Protein AF-A0A9D4G2H7-F1 (afdb_monomer)

Nearest PDB structures (foldseek):
  1f7q-assembly1_C  TM=7.468E-01  e=4.910E-04  Feline immunodeficiency virus
  1dun-assembly1_A  TM=6.795E-01  e=2.334E-04  Equine infectious anemia virus
  2ol0-assembly1_C  TM=6.483E-01  e=5.758E-04  Orthopoxvirus vaccinia
  2okb-assembly1_A  TM=7.108E-01  e=3.896E-03  Orthopoxvirus vaccinia
  2we3-assembly1_A  TM=7.833E-01  e=1.253E-02  Human herpesvirus 4 strain B95-8

Foldseek 3Di:
DDPPPPPQPFFFKFFQAKDKAFAQDKDWTWIATDDDDPAQKFWWAFDVVLCVPFVKDWDTDIDGRPDIDTIIIGHNDPGMTIDHGGDGGTTTGHDDDDPDDPPPDDPPDDDDD

Structure (mmCIF, N/CA/C/O backbone):
data_AF-A0A9D4G2H7-F1
#
_entry.id   AF-A0A9D4G2H7-F1
#
loop_
_atom_site.group_PDB
_atom_site.id
_atom_site.type_symbol
_atom_site.label_atom_id
_atom_site.label_alt_id
_atom_site.label_comp_id
_atom_site.label_asym_id
_atom_site.label_entity_id
_atom_site.label_seq_id
_atom_site.pdbx_PDB_ins_code
_atom_site.Cartn_x
_atom_site.Cartn_y
_atom_site.Cartn_z
_atom_site.occupancy
_atom_site.B_iso_or_equiv
_atom_site.auth_seq_id
_atom_site.auth_comp_id
_atom_site.auth_asym_id
_atom_site.auth_atom_id
_atom_site.pdbx_PDB_model_num
ATOM 1 N N . MET A 1 1 ? 36.062 -8.279 -11.860 1.00 38.28 1 MET A N 1
ATOM 2 C CA . MET A 1 1 ? 34.639 -8.163 -12.241 1.00 38.28 1 MET A CA 1
ATOM 3 C C . MET A 1 1 ? 33.830 -7.940 -10.980 1.00 38.28 1 MET A C 1
ATOM 5 O O . MET A 1 1 ? 33.596 -8.877 -10.230 1.00 38.28 1 MET A O 1
ATOM 9 N N . THR A 1 2 ? 33.508 -6.686 -10.689 1.00 35.72 2 THR A N 1
ATOM 10 C CA . THR A 1 2 ? 32.755 -6.308 -9.492 1.00 35.72 2 THR A CA 1
ATOM 11 C C . THR A 1 2 ? 31.277 -6.492 -9.810 1.00 35.72 2 THR A C 1
ATOM 13 O O . THR A 1 2 ? 30.735 -5.747 -10.620 1.00 35.72 2 THR A O 1
ATOM 16 N N . LEU A 1 3 ? 30.637 -7.502 -9.216 1.00 37.09 3 LEU A N 1
ATOM 17 C CA . LEU A 1 3 ? 29.178 -7.593 -9.175 1.00 37.09 3 LEU A CA 1
ATOM 18 C C . LEU A 1 3 ? 28.680 -6.366 -8.406 1.00 37.09 3 LEU A C 1
ATOM 20 O O . LEU A 1 3 ? 28.659 -6.360 -7.173 1.00 37.09 3 LEU A O 1
ATOM 24 N N . LEU A 1 4 ? 28.337 -5.296 -9.127 1.00 39.38 4 LEU A N 1
ATOM 25 C CA . LEU A 1 4 ? 27.495 -4.244 -8.582 1.00 39.38 4 LEU A CA 1
ATOM 26 C C . LEU A 1 4 ? 26.203 -4.942 -8.165 1.00 39.38 4 LEU A C 1
ATOM 28 O O . LEU A 1 4 ? 25.400 -5.339 -9.002 1.00 39.38 4 LEU A O 1
ATOM 32 N N . LYS A 1 5 ? 26.032 -5.137 -6.853 1.00 39.66 5 LYS A N 1
ATOM 33 C CA . LYS A 1 5 ? 24.714 -5.325 -6.255 1.00 39.66 5 LYS A CA 1
ATOM 34 C C . LYS A 1 5 ? 23.915 -4.091 -6.649 1.00 39.66 5 LYS A C 1
ATOM 36 O O . LYS A 1 5 ? 23.994 -3.072 -5.962 1.00 39.66 5 LYS A O 1
ATOM 41 N N . THR A 1 6 ? 23.208 -4.158 -7.769 1.00 44.84 6 THR A N 1
ATOM 42 C CA . THR A 1 6 ? 22.193 -3.183 -8.134 1.00 44.84 6 THR A CA 1
ATOM 43 C C . THR A 1 6 ? 21.187 -3.235 -6.999 1.00 44.84 6 THR A C 1
ATOM 45 O O . THR A 1 6 ? 20.396 -4.169 -6.888 1.00 44.84 6 THR A O 1
ATOM 48 N N . ARG A 1 7 ? 21.305 -2.308 -6.045 1.00 47.62 7 ARG A N 1
ATOM 49 C CA . ARG A 1 7 ? 20.251 -2.096 -5.063 1.00 47.62 7 ARG A CA 1
ATOM 50 C C . ARG A 1 7 ? 19.052 -1.681 -5.897 1.00 47.62 7 ARG A C 1
ATOM 52 O O . ARG A 1 7 ? 19.061 -0.574 -6.424 1.00 47.62 7 ARG A O 1
ATOM 59 N N . LEU A 1 8 ? 18.080 -2.578 -6.046 1.00 54.94 8 LEU A N 1
ATOM 60 C CA . LEU A 1 8 ? 16.736 -2.212 -6.470 1.00 54.94 8 LEU A CA 1
ATOM 61 C C . LEU A 1 8 ? 16.304 -1.079 -5.539 1.00 54.94 8 LEU A C 1
ATOM 63 O O . LEU A 1 8 ? 16.104 -1.268 -4.336 1.00 54.94 8 LEU A O 1
ATOM 67 N N . LEU A 1 9 ? 16.329 0.137 -6.077 1.00 61.72 9 LEU A N 1
ATOM 68 C CA . LEU A 1 9 ? 15.853 1.327 -5.401 1.00 61.72 9 LEU A CA 1
ATOM 69 C C . LEU A 1 9 ? 14.338 1.209 -5.399 1.00 61.72 9 LEU A C 1
ATOM 71 O O . LEU A 1 9 ? 13.667 1.638 -6.329 1.00 61.72 9 LEU A O 1
ATOM 75 N N . HIS A 1 10 ? 13.814 0.571 -4.362 1.00 77.38 10 HIS A N 1
ATOM 76 C CA . HIS A 1 10 ? 12.387 0.545 -4.119 1.00 77.38 10 HIS A CA 1
ATOM 77 C C . HIS A 1 10 ? 11.891 1.980 -3.927 1.00 77.38 10 HIS A C 1
ATOM 79 O O . HIS A 1 10 ? 12.293 2.664 -2.979 1.00 77.38 10 HIS A O 1
ATOM 85 N N . LEU A 1 11 ? 11.032 2.441 -4.833 1.00 88.56 11 LEU A N 1
ATOM 86 C CA . LEU A 1 11 ? 10.403 3.752 -4.711 1.00 88.56 11 LEU A CA 1
ATOM 87 C C . LEU A 1 11 ? 9.253 3.667 -3.709 1.00 88.56 11 LEU A C 1
ATOM 89 O O . LEU A 1 11 ? 8.574 2.650 -3.605 1.00 88.56 11 LEU A O 1
ATOM 93 N N . GLN A 1 12 ? 9.028 4.727 -2.938 1.00 93.62 12 GLN A N 1
ATOM 94 C CA . GLN A 1 12 ? 7.982 4.716 -1.915 1.00 93.62 12 GLN A CA 1
ATOM 95 C C . GLN A 1 12 ? 6.611 4.940 -2.544 1.00 93.62 12 GLN A C 1
ATOM 97 O O . GLN A 1 12 ? 6.456 5.817 -3.390 1.00 93.62 12 GLN A O 1
ATOM 102 N N . VAL A 1 13 ? 5.603 4.214 -2.075 1.00 94.56 13 VAL A N 1
ATOM 103 C CA . VAL A 1 13 ? 4.201 4.424 -2.439 1.00 94.56 13 VAL A CA 1
ATOM 104 C C . VAL A 1 13 ? 3.483 5.069 -1.269 1.00 94.56 13 VAL A C 1
ATOM 106 O O . VAL A 1 13 ? 3.467 4.530 -0.160 1.00 94.56 13 VAL A O 1
ATOM 109 N N . CYS A 1 14 ? 2.896 6.236 -1.522 1.00 96.56 14 CYS A N 1
ATOM 110 C CA . 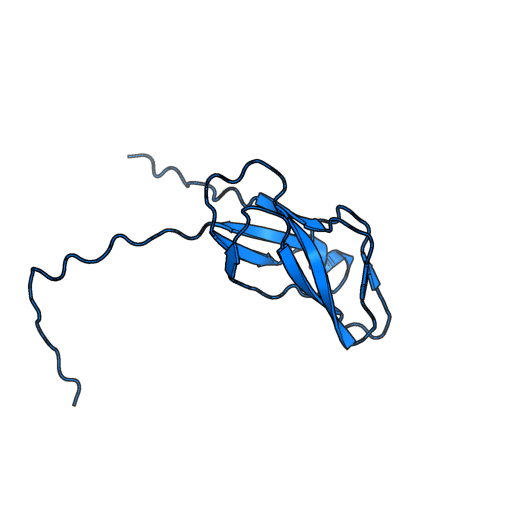CYS A 1 14 ? 2.266 7.063 -0.504 1.00 96.56 14 CYS A CA 1
ATOM 111 C C . CYS A 1 14 ? 0.781 7.268 -0.789 1.00 96.56 14 CYS A C 1
ATOM 113 O O . CYS A 1 14 ? 0.403 7.494 -1.941 1.00 96.56 14 CYS A O 1
ATOM 115 N N . THR A 1 15 ? -0.038 7.311 0.263 1.00 97.12 15 THR A N 1
ATOM 116 C CA . THR A 1 15 ? -1.435 7.757 0.157 1.00 97.12 15 THR A CA 1
ATOM 117 C C . THR A 1 15 ? -1.505 9.218 -0.296 1.00 97.12 15 THR A C 1
ATOM 119 O O . THR A 1 15 ? -0.711 10.067 0.125 1.00 97.12 15 THR A O 1
ATOM 122 N N . THR A 1 16 ? -2.468 9.559 -1.150 1.00 96.81 16 THR A N 1
ATOM 123 C CA . THR A 1 16 ? -2.685 10.944 -1.609 1.00 96.81 16 THR A CA 1
ATOM 124 C C . THR A 1 16 ? -3.725 11.691 -0.785 1.00 96.81 16 THR A C 1
ATOM 126 O O . THR A 1 16 ? -3.847 12.915 -0.899 1.00 96.81 16 THR A O 1
ATOM 129 N N . GLU A 1 17 ? -4.434 10.977 0.081 1.00 96.19 17 GLU A N 1
ATOM 130 C CA . GLU A 1 17 ? -5.496 11.485 0.936 1.00 96.19 17 GLU A CA 1
ATOM 131 C C . GLU A 1 17 ? -5.512 10.777 2.291 1.00 96.19 17 GLU A C 1
ATOM 133 O O . GLU A 1 17 ? -4.847 9.761 2.494 1.00 96.19 17 GLU A O 1
ATOM 138 N N . LYS A 1 18 ? -6.253 11.359 3.235 1.00 97.44 18 LYS A N 1
ATOM 139 C CA . LYS A 1 18 ? -6.534 10.725 4.520 1.00 97.44 18 LYS A CA 1
ATOM 140 C C . LYS A 1 18 ? -7.633 9.685 4.306 1.00 97.44 18 LYS A C 1
ATOM 142 O O . LYS A 1 18 ? -8.634 9.998 3.672 1.00 97.44 18 LYS A O 1
ATOM 147 N N . CYS A 1 19 ? -7.467 8.497 4.873 1.00 97.00 19 CYS A N 1
ATOM 148 C CA . CYS A 1 19 ? -8.407 7.391 4.719 1.00 97.00 19 CYS A CA 1
ATOM 149 C C . CYS A 1 19 ? -8.705 6.742 6.077 1.00 97.00 19 CYS A C 1
ATOM 151 O O . CYS A 1 19 ? -7.821 6.647 6.929 1.00 97.00 19 CYS A O 1
ATOM 153 N N . GLU A 1 20 ? -9.948 6.321 6.279 1.00 98.00 20 GLU A N 1
ATOM 154 C CA . GLU A 1 20 ? -10.338 5.417 7.360 1.00 98.00 20 GLU A CA 1
ATOM 155 C C . GLU A 1 20 ? -10.490 4.012 6.784 1.00 98.00 20 GLU A C 1
ATOM 157 O O . GLU A 1 20 ? -11.182 3.834 5.781 1.00 98.00 20 GLU A O 1
ATOM 162 N N . VAL A 1 21 ? -9.872 3.020 7.424 1.00 98.06 21 VAL A N 1
ATOM 163 C CA . VAL A 1 21 ? -10.071 1.609 7.085 1.00 98.06 21 VAL A CA 1
ATOM 164 C C . VAL A 1 21 ? -10.866 0.951 8.213 1.00 98.06 21 VAL A C 1
ATOM 166 O O . VAL A 1 21 ? -10.307 0.742 9.297 1.00 98.06 21 VAL A O 1
ATOM 169 N N . PRO A 1 22 ? -12.158 0.633 8.014 1.00 98.38 22 PRO A N 1
ATOM 170 C CA . PRO A 1 22 ? -12.969 -0.017 9.039 1.00 98.38 22 PRO A CA 1
ATOM 171 C C . PRO A 1 22 ? -12.400 -1.377 9.462 1.00 98.38 22 PRO A C 1
ATOM 173 O O . PRO A 1 22 ? -11.672 -2.021 8.707 1.00 98.38 22 PRO A O 1
ATOM 176 N N . ALA A 1 23 ? -12.737 -1.816 10.674 1.00 98.25 23 ALA A N 1
ATOM 177 C CA . ALA A 1 23 ? -12.317 -3.112 11.207 1.00 98.25 23 ALA A CA 1
ATOM 178 C C . ALA A 1 23 ? -12.785 -4.271 10.311 1.00 98.25 23 ALA A C 1
ATOM 180 O O . ALA A 1 23 ? -13.957 -4.334 9.943 1.00 98.25 23 ALA A O 1
ATOM 181 N N . GLY A 1 24 ? -11.880 -5.191 9.974 1.00 97.94 24 GLY A N 1
ATOM 182 C CA . GLY A 1 24 ? -12.171 -6.360 9.138 1.00 97.94 24 GLY A CA 1
ATOM 183 C C . GLY A 1 24 ? -12.474 -6.053 7.667 1.00 97.94 24 GLY A C 1
ATOM 184 O O . GLY A 1 24 ? -12.823 -6.969 6.922 1.00 97.94 24 GLY A O 1
ATOM 185 N N . CYS A 1 25 ? -12.359 -4.795 7.234 1.00 97.69 25 CYS A N 1
ATOM 186 C CA . CYS A 1 25 ? -12.668 -4.376 5.872 1.00 97.69 25 CYS A CA 1
ATOM 187 C C . CYS A 1 25 ? -11.411 -4.186 5.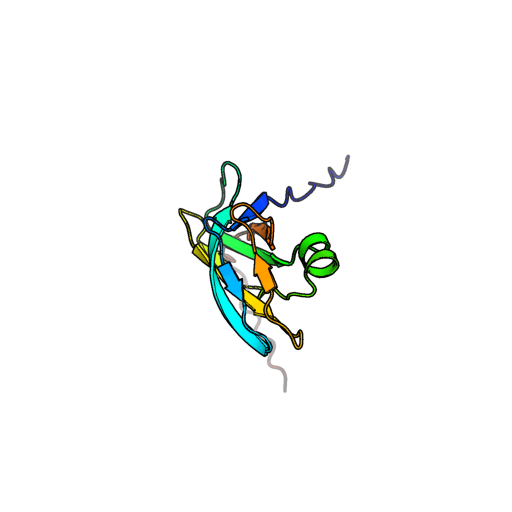022 1.00 97.69 25 CYS A C 1
ATOM 189 O O . CYS A 1 25 ? -10.326 -3.860 5.511 1.00 97.69 25 CYS A O 1
ATOM 191 N N . GLU A 1 26 ? -11.603 -4.331 3.713 1.00 97.88 26 GLU A N 1
ATOM 192 C CA . GLU A 1 26 ? -10.655 -3.900 2.694 1.00 97.88 26 GLU A CA 1
ATOM 193 C C . GLU A 1 26 ? -11.155 -2.608 2.042 1.00 97.88 26 GLU A C 1
ATOM 195 O O . GLU A 1 26 ? -12.352 -2.460 1.785 1.00 97.88 26 GLU A O 1
ATOM 200 N N . VAL A 1 27 ? -10.243 -1.680 1.759 1.00 98.00 27 VAL A N 1
ATOM 201 C CA . VAL A 1 27 ? -10.547 -0.440 1.039 1.00 98.00 27 VAL A CA 1
ATOM 202 C C . VAL A 1 27 ? -9.537 -0.174 -0.073 1.00 98.00 27 VAL A C 1
ATOM 204 O O . VAL A 1 27 ? -8.383 -0.607 -0.021 1.00 98.00 27 VAL A O 1
ATOM 207 N N . LEU A 1 28 ? -9.979 0.584 -1.074 1.00 97.25 28 LEU A N 1
ATOM 208 C CA . LEU A 1 28 ? -9.124 1.151 -2.110 1.00 97.25 28 LEU A CA 1
ATOM 209 C C . LEU A 1 28 ? -8.676 2.546 -1.681 1.00 97.25 28 LEU A C 1
ATOM 211 O O . LEU A 1 28 ? -9.508 3.413 -1.430 1.00 97.25 28 LEU A O 1
ATOM 215 N N . VAL A 1 29 ? -7.365 2.771 -1.630 1.00 96.38 29 VAL A N 1
ATOM 216 C CA . VAL A 1 29 ? -6.780 4.052 -1.223 1.00 96.38 29 VAL A CA 1
ATOM 217 C C . VAL A 1 29 ? -6.037 4.678 -2.388 1.00 96.38 29 VAL A C 1
ATOM 219 O O . VAL A 1 29 ? -5.119 4.069 -2.948 1.00 96.38 29 VAL A O 1
ATOM 222 N N . ASN A 1 30 ? -6.403 5.914 -2.734 1.00 95.88 30 ASN A N 1
ATOM 223 C CA . ASN A 1 30 ? -5.674 6.687 -3.731 1.00 95.88 30 ASN A CA 1
ATOM 224 C C . ASN A 1 30 ? -4.217 6.866 -3.302 1.00 95.88 30 ASN A C 1
ATOM 226 O O . ASN A 1 30 ? -3.915 7.325 -2.195 1.00 95.88 30 ASN A O 1
ATOM 230 N N . SER A 1 31 ? -3.315 6.466 -4.187 1.00 96.19 31 SER A N 1
ATOM 231 C CA . SER A 1 31 ? -1.894 6.326 -3.913 1.00 96.19 31 SER A CA 1
ATOM 232 C C . SER A 1 31 ? -1.070 6.779 -5.110 1.00 96.19 31 SER A C 1
ATOM 234 O O . SER A 1 31 ? -1.555 6.846 -6.239 1.00 96.19 31 SER A O 1
ATOM 236 N N . LYS A 1 32 ? 0.192 7.118 -4.862 1.00 94.81 32 LYS A N 1
ATOM 237 C CA . LYS A 1 32 ? 1.158 7.450 -5.911 1.00 94.81 32 LYS A CA 1
ATOM 238 C C . LYS A 1 32 ? 2.554 6.989 -5.534 1.00 94.81 32 LYS A C 1
ATOM 240 O O . LYS A 1 32 ? 2.882 6.927 -4.346 1.00 94.81 32 LYS A O 1
ATOM 245 N N . VAL A 1 33 ? 3.388 6.749 -6.540 1.00 93.06 33 VAL A N 1
ATOM 246 C CA . VAL A 1 33 ? 4.829 6.600 -6.328 1.00 93.06 33 VAL A CA 1
ATOM 247 C C . VAL A 1 33 ? 5.430 7.973 -6.011 1.00 93.06 33 VAL A C 1
ATOM 249 O O . VAL A 1 33 ? 5.031 9.002 -6.561 1.00 93.06 33 VAL A O 1
ATOM 252 N N . LYS A 1 34 ? 6.360 8.007 -5.062 1.00 90.06 34 LYS A N 1
ATOM 253 C CA . LYS A 1 34 ? 7.114 9.194 -4.675 1.00 90.06 34 LYS A CA 1
ATOM 254 C C . LYS A 1 34 ? 8.457 9.196 -5.402 1.00 90.06 34 LYS A C 1
ATOM 256 O O . LYS A 1 34 ? 9.319 8.376 -5.097 1.00 90.06 34 LYS A O 1
ATOM 261 N N . GLY A 1 35 ? 8.634 10.169 -6.289 1.00 83.94 35 GLY A N 1
ATOM 262 C CA . GLY A 1 35 ? 9.826 10.327 -7.123 1.00 83.94 35 GLY A CA 1
ATOM 263 C C . GLY A 1 35 ? 9.503 10.130 -8.601 1.00 83.94 35 GLY A C 1
ATOM 264 O O . GLY A 1 35 ? 8.361 9.831 -8.948 1.00 83.94 35 GLY A O 1
ATOM 265 N N . ASP A 1 36 ? 10.511 10.314 -9.445 1.00 79.00 36 ASP A N 1
ATOM 266 C CA . ASP A 1 36 ? 10.391 10.066 -10.878 1.00 79.00 36 ASP A CA 1
ATOM 267 C C . ASP A 1 36 ? 10.514 8.564 -11.136 1.00 79.00 36 ASP A C 1
ATOM 269 O O . ASP A 1 36 ? 11.492 7.933 -10.723 1.00 79.00 36 ASP A O 1
ATOM 273 N N . VAL A 1 37 ? 9.511 7.985 -11.797 1.00 74.50 37 VAL A N 1
ATOM 274 C CA . VAL A 1 37 ? 9.525 6.572 -12.179 1.00 74.50 37 VAL A CA 1
ATOM 275 C C . VAL A 1 37 ? 9.874 6.474 -13.657 1.00 74.50 37 VAL A C 1
ATOM 277 O O . VAL A 1 37 ? 9.159 7.008 -14.501 1.00 74.50 37 VAL A O 1
ATOM 280 N N . ALA A 1 38 ? 10.998 5.826 -13.963 1.00 74.94 38 ALA A N 1
ATOM 281 C CA . ALA A 1 38 ? 11.398 5.575 -15.346 1.00 74.94 38 ALA A CA 1
ATOM 282 C C . ALA A 1 38 ? 10.569 4.446 -15.977 1.00 74.94 38 ALA A C 1
ATOM 284 O O . ALA A 1 38 ? 10.259 4.491 -17.164 1.00 74.94 38 ALA A O 1
ATOM 285 N N . GLU A 1 39 ? 10.207 3.447 -15.170 1.00 76.81 39 GLU A N 1
ATOM 286 C CA . GLU A 1 39 ? 9.419 2.295 -15.594 1.00 76.81 39 GLU A CA 1
ATOM 287 C C . GLU A 1 39 ? 7.948 2.490 -15.267 1.00 76.81 39 GLU A C 1
ATOM 289 O O . GLU A 1 39 ? 7.584 2.974 -14.200 1.00 76.81 39 GLU A O 1
ATOM 294 N N . ARG A 1 40 ? 7.087 2.110 -16.204 1.00 82.19 40 ARG A N 1
ATOM 295 C CA . ARG A 1 40 ? 5.656 2.360 -16.082 1.00 82.19 40 ARG A CA 1
ATOM 296 C C . ARG A 1 40 ? 4.948 1.309 -15.234 1.00 82.19 40 ARG A C 1
ATOM 298 O O . ARG A 1 40 ? 3.973 1.637 -14.570 1.00 82.19 40 ARG A O 1
ATOM 305 N N . GLU A 1 41 ? 5.444 0.080 -15.207 1.00 88.88 41 GLU A N 1
ATOM 306 C CA . GLU A 1 41 ? 4.791 -1.038 -14.534 1.00 88.88 41 GLU A CA 1
ATOM 307 C C . GLU A 1 41 ? 5.666 -1.611 -13.420 1.00 88.88 41 GLU A C 1
ATOM 309 O O . GLU A 1 41 ? 6.894 -1.622 -13.498 1.00 88.88 41 GLU A O 1
ATOM 314 N N . GLY A 1 42 ? 5.031 -2.075 -12.350 1.00 89.88 42 GLY A N 1
ATOM 315 C CA . GLY A 1 42 ? 5.738 -2.653 -11.215 1.00 89.88 42 GLY A CA 1
ATOM 316 C C . GLY A 1 42 ? 4.804 -3.311 -10.216 1.00 89.88 42 GLY A C 1
ATOM 317 O O . GLY A 1 42 ? 3.590 -3.102 -10.228 1.00 89.88 42 GLY A O 1
ATOM 318 N N . PHE A 1 43 ? 5.370 -4.115 -9.326 1.00 91.94 43 PHE A N 1
ATOM 319 C CA . PHE A 1 43 ? 4.643 -4.683 -8.204 1.00 91.94 43 PHE A CA 1
ATOM 320 C C . PHE A 1 43 ? 4.614 -3.722 -7.020 1.00 91.94 43 PHE A C 1
ATOM 322 O O . PHE A 1 43 ? 5.619 -3.117 -6.647 1.00 91.94 43 PHE A O 1
ATOM 329 N N . LEU A 1 44 ? 3.459 -3.658 -6.362 1.00 93.81 44 LEU A N 1
ATOM 330 C CA . LEU A 1 44 ? 3.367 -3.130 -5.009 1.00 93.81 44 LEU A CA 1
ATOM 331 C C . LEU A 1 44 ? 3.851 -4.181 -4.017 1.00 93.81 44 LEU A C 1
ATOM 333 O O . LEU A 1 44 ? 3.257 -5.249 -3.884 1.00 93.81 44 LEU A O 1
ATOM 337 N N . VAL A 1 45 ? 4.912 -3.862 -3.292 1.00 92.75 45 VAL A N 1
ATOM 338 C CA . VAL A 1 45 ? 5.449 -4.673 -2.203 1.00 92.75 45 VAL A CA 1
ATOM 339 C C . VAL A 1 45 ? 5.124 -3.980 -0.893 1.00 92.75 45 VAL A C 1
ATOM 341 O O . VAL A 1 45 ? 5.406 -2.803 -0.717 1.00 92.75 45 VAL A O 1
ATOM 344 N N . GLN A 1 46 ? 4.514 -4.694 0.043 1.00 93.06 46 GLN A N 1
ATOM 345 C CA . GLN A 1 46 ? 4.132 -4.133 1.336 1.00 93.06 46 GLN A CA 1
ATOM 346 C C . GLN A 1 46 ? 5.345 -3.551 2.087 1.00 93.06 46 GLN A C 1
ATOM 348 O O . GLN A 1 46 ? 6.382 -4.207 2.194 1.00 93.06 46 GLN A O 1
ATOM 353 N N . ASP A 1 47 ? 5.210 -2.337 2.632 1.00 95.06 47 ASP A N 1
ATOM 354 C CA . ASP A 1 47 ? 6.251 -1.731 3.467 1.00 95.06 47 ASP A CA 1
ATOM 355 C C . ASP A 1 47 ? 6.180 -2.309 4.887 1.00 95.06 47 ASP A C 1
ATOM 357 O O . ASP A 1 47 ? 5.130 -2.290 5.528 1.00 95.06 47 ASP A O 1
ATOM 361 N N . SER A 1 48 ? 7.293 -2.837 5.400 1.00 94.12 48 SER A N 1
ATOM 362 C CA . SER A 1 48 ? 7.289 -3.504 6.708 1.00 94.12 48 SER A CA 1
ATOM 363 C C . SER A 1 48 ? 6.989 -2.541 7.857 1.00 94.12 48 SER A C 1
ATOM 365 O O . SER A 1 48 ? 6.314 -2.924 8.809 1.00 94.12 48 SER A O 1
ATOM 367 N N . LYS A 1 49 ? 7.420 -1.277 7.759 1.00 94.94 49 LYS A N 1
ATOM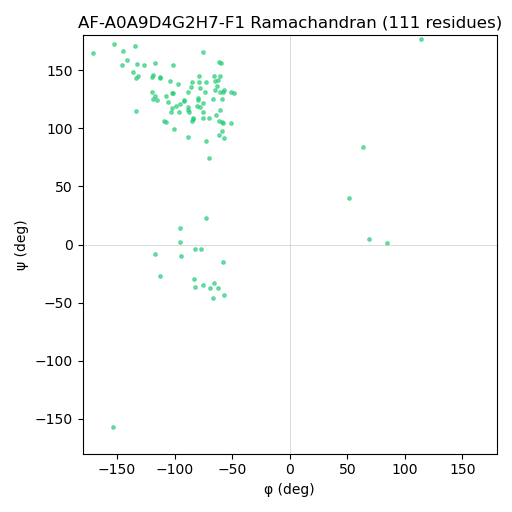 368 C CA . LYS A 1 49 ? 7.171 -0.280 8.809 1.00 94.94 49 LYS A CA 1
ATOM 369 C C . LYS A 1 49 ? 5.700 0.094 8.870 1.00 94.94 49 LYS A C 1
ATOM 371 O O . LYS A 1 49 ? 5.171 0.260 9.963 1.00 94.94 49 LYS A O 1
ATOM 376 N N . PHE A 1 50 ? 5.029 0.184 7.724 1.00 96.25 50 PHE A N 1
ATOM 377 C CA . PHE A 1 50 ? 3.584 0.383 7.676 1.00 96.25 50 PHE A CA 1
ATOM 378 C C . PHE A 1 50 ? 2.832 -0.724 8.428 1.00 96.25 50 PHE A C 1
ATOM 380 O O . PHE A 1 50 ? 1.933 -0.437 9.219 1.00 96.25 50 PHE A O 1
ATOM 387 N N . VAL A 1 51 ? 3.242 -1.980 8.245 1.00 96.38 51 VAL A N 1
ATOM 388 C CA . VAL A 1 51 ? 2.643 -3.140 8.926 1.00 96.38 51 VAL A CA 1
ATOM 389 C C . VAL A 1 51 ? 2.907 -3.092 10.422 1.00 96.38 51 VAL A C 1
ATOM 391 O O . VAL A 1 51 ? 1.986 -3.281 11.205 1.00 96.38 51 VAL A O 1
ATOM 394 N N . GLU A 1 52 ? 4.142 -2.810 10.830 1.00 95.69 52 GLU A N 1
ATOM 395 C CA . GLU A 1 52 ? 4.519 -2.715 12.244 1.00 95.69 52 GLU A CA 1
ATOM 396 C C . GLU A 1 52 ? 3.778 -1.583 12.968 1.00 95.69 52 GLU A C 1
ATOM 398 O O . GLU A 1 52 ? 3.403 -1.727 14.128 1.00 95.69 52 GLU A O 1
ATOM 403 N N . GLN A 1 53 ? 3.562 -0.452 12.292 1.00 95.38 53 GLN A N 1
ATOM 404 C CA . GLN A 1 53 ? 2.944 0.732 12.889 1.00 95.38 53 GLN A CA 1
ATOM 405 C C . GLN A 1 53 ? 1.421 0.666 12.919 1.00 95.38 53 GLN A C 1
ATOM 407 O O . GLN A 1 53 ? 0.805 1.178 13.853 1.00 95.38 53 GLN A O 1
ATOM 412 N N . HIS A 1 54 ? 0.811 0.086 11.887 1.00 95.50 54 HIS A N 1
ATOM 413 C CA . HIS A 1 54 ? -0.634 0.142 11.703 1.00 95.50 54 HIS A CA 1
ATOM 414 C C . HIS A 1 54 ? -1.326 -1.222 11.752 1.00 95.50 54 HIS A C 1
ATOM 416 O O . HIS A 1 54 ? -2.555 -1.265 11.748 1.00 95.50 54 HIS A O 1
ATOM 422 N N . SER A 1 55 ? -0.576 -2.326 11.784 1.00 96.56 55 SER A N 1
ATOM 423 C CA . SER A 1 55 ? -1.109 -3.693 11.728 1.00 96.56 55 SER A CA 1
ATOM 424 C C . SER A 1 55 ? -2.073 -3.894 10.554 1.00 96.56 55 SER A C 1
ATOM 426 O O . SER A 1 55 ? -3.121 -4.515 10.703 1.00 96.56 55 SER A O 1
ATOM 428 N N . MET A 1 56 ? -1.747 -3.325 9.391 1.00 97.25 56 MET A N 1
ATOM 429 C CA . MET A 1 56 ? -2.534 -3.433 8.158 1.00 97.25 56 MET A CA 1
ATOM 430 C C . MET A 1 56 ? -1.742 -4.145 7.068 1.00 97.25 56 MET A C 1
ATOM 432 O O . MET A 1 56 ? -0.511 -4.149 7.078 1.00 97.25 56 MET A O 1
ATOM 436 N N . LEU A 1 57 ? -2.464 -4.727 6.114 1.00 97.25 57 LEU 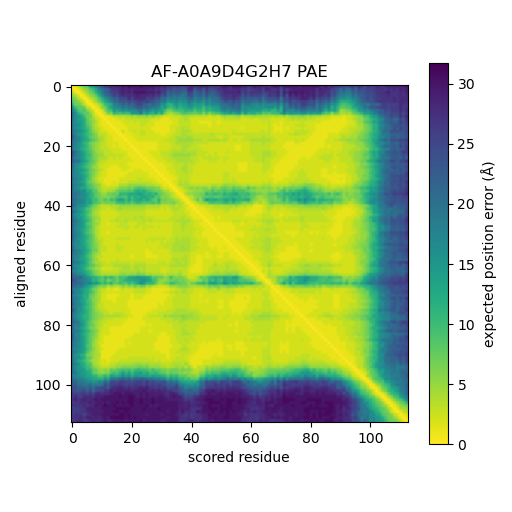A N 1
ATOM 437 C CA . LEU A 1 57 ? -1.888 -5.441 4.981 1.00 97.25 57 LEU A CA 1
ATOM 438 C C . LEU A 1 57 ? -2.164 -4.684 3.684 1.00 97.25 57 LEU A C 1
ATOM 440 O O . LEU A 1 57 ? -3.235 -4.105 3.517 1.00 97.25 57 LEU A O 1
ATOM 444 N N . VAL A 1 58 ? -1.211 -4.717 2.757 1.00 97.19 58 VAL A N 1
ATOM 445 C CA . VAL A 1 58 ? -1.337 -4.137 1.417 1.00 97.19 58 VAL A CA 1
ATOM 446 C C . VAL A 1 58 ? -1.243 -5.259 0.395 1.00 97.19 58 VAL A C 1
ATOM 448 O O . VAL A 1 58 ? -0.309 -6.060 0.427 1.00 97.19 58 VAL A O 1
ATOM 451 N N . ALA A 1 59 ? -2.213 -5.333 -0.515 1.00 96.19 59 ALA A N 1
ATOM 452 C CA . ALA A 1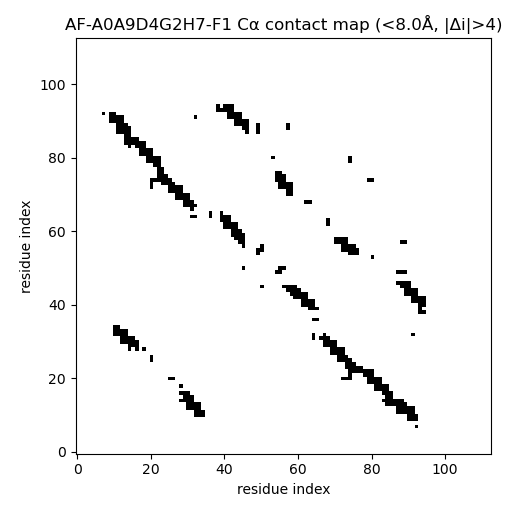 59 ? -2.216 -6.375 -1.532 1.00 96.19 59 ALA A CA 1
ATOM 453 C C . ALA A 1 59 ? -1.015 -6.218 -2.476 1.00 96.19 59 ALA A C 1
ATOM 455 O O . ALA A 1 59 ? -0.768 -5.133 -3.009 1.00 96.19 59 ALA A O 1
ATOM 456 N N . ARG A 1 60 ? -0.314 -7.326 -2.740 1.00 94.3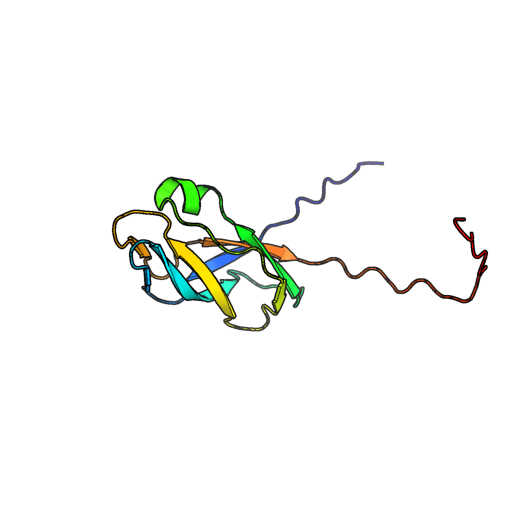8 60 ARG A N 1
ATOM 457 C CA . ARG A 1 60 ? 0.697 -7.381 -3.797 1.00 94.38 60 ARG A CA 1
ATOM 458 C C . ARG A 1 60 ? -0.002 -7.443 -5.147 1.00 94.38 60 ARG A C 1
ATOM 460 O O . ARG A 1 60 ? -0.603 -8.459 -5.485 1.00 94.38 60 ARG A O 1
ATOM 467 N N . VAL A 1 61 ? 0.071 -6.356 -5.904 1.00 91.75 61 VAL A N 1
ATOM 468 C CA . VAL A 1 61 ? -0.582 -6.219 -7.211 1.00 91.75 61 VAL A CA 1
ATOM 469 C C . VAL A 1 61 ? 0.369 -5.583 -8.216 1.00 91.75 61 VAL A C 1
ATOM 471 O O . VAL A 1 61 ? 1.222 -4.782 -7.834 1.00 91.75 61 VAL A O 1
ATOM 474 N N . LEU A 1 62 ? 0.222 -5.963 -9.485 1.00 91.31 62 LEU A N 1
ATOM 475 C CA . LEU A 1 62 ? 0.848 -5.268 -10.606 1.00 91.31 62 LEU A CA 1
ATOM 476 C C . LEU A 1 62 ? 0.103 -3.948 -10.831 1.00 91.31 62 LEU A C 1
ATOM 478 O O . LEU A 1 62 ? -1.129 -3.941 -10.884 1.00 91.31 62 LEU A O 1
ATOM 482 N N . VAL A 1 63 ? 0.838 -2.846 -10.942 1.00 90.31 63 VAL A N 1
ATOM 483 C CA . VAL A 1 63 ? 0.277 -1.513 -11.180 1.00 90.31 63 VAL A CA 1
ATOM 484 C C . VAL A 1 63 ? 1.013 -0.799 -12.302 1.00 90.31 63 VAL A C 1
ATOM 486 O O . VAL A 1 63 ? 2.231 -0.912 -12.418 1.00 90.31 63 VAL A O 1
ATOM 489 N N . ASP A 1 64 ? 0.261 -0.018 -13.074 1.00 89.19 64 ASP A N 1
ATOM 490 C CA . ASP A 1 64 ? 0.782 1.035 -13.945 1.00 89.19 64 ASP A CA 1
ATOM 491 C C . ASP A 1 64 ? 0.863 2.333 -13.123 1.00 89.19 64 ASP A C 1
ATOM 493 O O . ASP A 1 64 ? -0.147 2.852 -12.641 1.00 89.19 64 ASP A O 1
ATOM 497 N N . CYS A 1 65 ? 2.077 2.835 -12.916 1.00 78.00 65 CYS A N 1
ATOM 498 C CA . CYS A 1 65 ? 2.380 3.981 -12.066 1.00 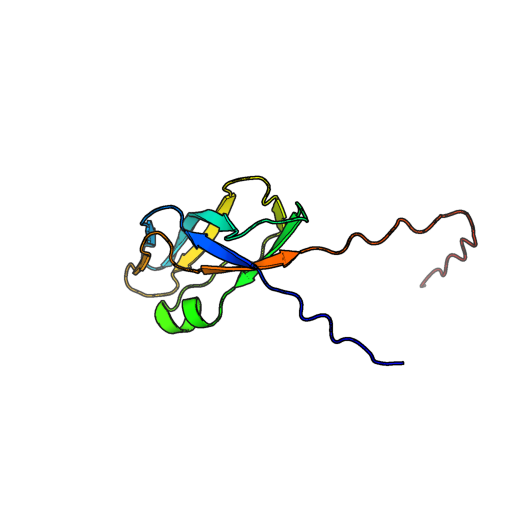78.00 65 CYS A CA 1
ATOM 499 C C . CYS A 1 65 ? 2.472 5.315 -12.821 1.00 78.00 65 CYS A C 1
ATOM 501 O O . CYS A 1 65 ? 2.916 6.309 -12.244 1.00 78.00 65 CYS A O 1
ATOM 503 N N . GLY A 1 66 ? 2.000 5.378 -14.073 1.00 74.38 66 GLY A N 1
ATOM 504 C CA . GLY A 1 66 ? 1.994 6.611 -14.866 1.00 74.38 66 GLY A CA 1
ATOM 505 C C . GLY A 1 66 ? 1.220 7.786 -14.240 1.00 74.38 66 GLY A C 1
ATOM 506 O O . GLY A 1 66 ? 1.389 8.915 -14.689 1.00 74.38 66 GLY A O 1
ATOM 507 N N . ASN A 1 67 ? 0.383 7.547 -13.218 1.00 73.38 67 ASN A N 1
ATOM 508 C CA . ASN A 1 67 ? -0.368 8.547 -12.445 1.00 73.38 67 ASN A CA 1
ATOM 509 C C . ASN A 1 67 ? -0.666 8.034 -11.014 1.00 73.38 67 ASN A C 1
ATOM 511 O O . ASN A 1 67 ? 0.010 7.156 -10.479 1.00 73.38 67 ASN A O 1
ATOM 515 N N . THR A 1 68 ? -1.696 8.590 -10.369 1.00 86.19 68 THR A N 1
ATOM 516 C CA . THR A 1 68 ? -2.317 8.007 -9.176 1.00 86.19 68 THR A CA 1
ATOM 517 C C . THR A 1 68 ? -2.986 6.671 -9.490 1.00 86.19 68 THR A C 1
ATOM 519 O O . THR A 1 68 ? -3.667 6.543 -10.505 1.00 86.19 68 THR A O 1
ATOM 522 N N . PHE A 1 69 ? -2.864 5.716 -8.576 1.00 92.00 69 PHE A N 1
ATOM 523 C CA . PHE A 1 69 ? -3.503 4.402 -8.640 1.00 92.00 69 PHE A CA 1
ATOM 524 C C . PHE A 1 69 ? -4.125 4.048 -7.285 1.00 92.00 69 PHE A C 1
ATOM 526 O O . PHE A 1 69 ? -3.893 4.725 -6.281 1.00 92.00 69 PHE A O 1
ATOM 533 N N . HIS A 1 70 ? -4.906 2.972 -7.237 1.00 94.25 70 HIS A N 1
ATOM 534 C CA . HIS A 1 70 ? -5.517 2.499 -5.999 1.00 94.25 70 HIS A CA 1
ATOM 535 C C . HIS A 1 70 ? -4.709 1.356 -5.387 1.00 94.25 70 HIS A C 1
ATOM 537 O O . HIS A 1 70 ? -4.573 0.291 -5.986 1.00 94.25 70 HIS A O 1
ATOM 543 N N . ALA A 1 71 ? -4.214 1.558 -4.168 1.00 95.62 71 ALA A N 1
ATOM 544 C CA . ALA A 1 71 ? -3.687 0.474 -3.351 1.00 95.62 71 ALA A CA 1
ATOM 545 C C . ALA A 1 71 ? -4.832 -0.181 -2.569 1.00 95.62 71 ALA A C 1
ATOM 547 O O . ALA A 1 71 ? -5.674 0.514 -1.997 1.00 95.62 71 ALA A O 1
ATOM 548 N N . ARG A 1 72 ? -4.862 -1.515 -2.530 1.00 97.38 72 ARG A N 1
ATOM 549 C CA . ARG A 1 72 ? -5.812 -2.282 -1.712 1.00 97.38 72 ARG A CA 1
ATOM 550 C C . ARG A 1 72 ? -5.220 -2.494 -0.328 1.00 97.38 72 ARG A C 1
ATOM 552 O O . ARG A 1 72 ? -4.164 -3.118 -0.217 1.00 97.38 72 ARG A O 1
ATOM 559 N N . ILE A 1 73 ? -5.890 -1.979 0.699 1.00 98.00 73 ILE A N 1
ATOM 560 C CA . ILE A 1 73 ? -5.458 -2.088 2.095 1.00 98.00 73 ILE A CA 1
ATOM 561 C C . ILE A 1 73 ? -6.515 -2.851 2.885 1.00 98.00 73 ILE A C 1
ATOM 563 O O . ILE A 1 73 ? -7.681 -2.462 2.897 1.00 98.00 73 ILE A O 1
ATOM 567 N N . LEU A 1 74 ? -6.091 -3.916 3.561 1.00 98.25 74 LEU A N 1
ATOM 568 C CA . LEU A 1 74 ? -6.910 -4.705 4.475 1.00 98.25 74 LEU A CA 1
ATOM 569 C C . LEU A 1 74 ? -6.569 -4.328 5.918 1.00 98.25 74 LEU A C 1
ATOM 571 O O . LEU A 1 74 ? -5.399 -4.350 6.314 1.00 98.25 74 LEU A O 1
ATOM 575 N N . ASN A 1 75 ? -7.599 -4.045 6.713 1.00 98.38 75 ASN A N 1
ATOM 576 C CA . ASN A 1 75 ? -7.482 -3.880 8.155 1.00 98.38 75 ASN A CA 1
ATOM 577 C C . ASN A 1 75 ? -7.948 -5.160 8.875 1.00 98.38 75 ASN A C 1
ATOM 579 O O . ASN A 1 75 ? -9.151 -5.351 9.057 1.00 98.38 75 ASN A O 1
ATOM 583 N N . PRO A 1 76 ? -7.028 -6.039 9.314 1.00 97.94 76 PRO A N 1
ATOM 584 C CA . PRO A 1 76 ? -7.376 -7.251 10.054 1.00 97.94 76 PRO A CA 1
ATOM 585 C C . PRO A 1 76 ? -7.719 -6.988 11.531 1.00 97.94 76 PRO A C 1
ATOM 587 O O . PRO A 1 76 ? -8.060 -7.926 12.250 1.00 97.94 76 PRO A O 1
ATOM 590 N N . ASN A 1 77 ? -7.591 -5.749 12.015 1.00 97.12 77 ASN A N 1
ATOM 591 C CA . ASN A 1 77 ? -7.819 -5.423 13.419 1.00 97.12 77 ASN A CA 1
ATOM 592 C C . ASN A 1 77 ? -9.317 -5.395 13.758 1.00 97.12 77 ASN A C 1
ATOM 594 O O . ASN A 1 77 ? -10.186 -5.318 12.888 1.00 97.12 77 ASN A O 1
ATOM 598 N N . SER A 1 78 ? -9.617 -5.403 15.058 1.00 97.38 78 SER A N 1
ATOM 599 C CA . SER A 1 78 ? -10.978 -5.276 15.596 1.00 97.38 78 SER A CA 1
ATOM 600 C C . SER A 1 78 ? -11.474 -3.828 15.695 1.00 97.38 78 SER A C 1
ATOM 602 O O . SER A 1 78 ? -12.629 -3.600 16.053 1.00 97.38 78 SER A O 1
ATOM 604 N N . SER A 1 79 ? -10.626 -2.847 15.380 1.00 97.75 79 SER A N 1
ATOM 605 C CA . SER A 1 79 ? -10.948 -1.419 15.380 1.00 97.75 79 SER A CA 1
ATOM 606 C C . SER A 1 79 ? -10.595 -0.764 14.046 1.00 97.75 79 SER A C 1
ATOM 608 O O . SER A 1 79 ? -9.723 -1.232 13.311 1.00 97.75 79 SER A O 1
ATOM 610 N N . ALA A 1 80 ? -11.290 0.329 13.723 1.00 98.00 80 ALA A N 1
ATOM 611 C CA . ALA A 1 80 ? -10.966 1.143 12.557 1.00 98.00 80 ALA A CA 1
ATOM 612 C C . ALA A 1 80 ? -9.590 1.808 12.720 1.00 98.00 80 ALA A C 1
ATOM 614 O O . ALA A 1 80 ? -9.208 2.208 13.825 1.00 98.00 80 ALA A O 1
ATOM 615 N N . VAL A 1 81 ? -8.857 1.944 11.614 1.00 98.19 81 VAL A N 1
ATOM 616 C CA . VAL A 1 81 ? -7.532 2.574 11.584 1.00 98.19 81 VAL A CA 1
ATOM 617 C C . VAL A 1 81 ? -7.558 3.783 10.659 1.00 98.19 81 VAL A C 1
ATOM 619 O O . VAL A 1 81 ? -8.007 3.708 9.517 1.00 98.19 81 VAL A O 1
ATOM 622 N N . MET A 1 82 ? -7.036 4.906 11.152 1.00 98.00 82 MET A N 1
ATOM 623 C CA . MET A 1 82 ? -6.871 6.121 10.359 1.00 98.00 82 MET A CA 1
ATOM 624 C C . MET A 1 82 ? -5.491 6.154 9.713 1.00 98.00 82 MET A C 1
ATOM 626 O O . MET A 1 82 ? -4.475 6.132 10.407 1.00 98.00 82 MET A O 1
ATOM 630 N N . ILE A 1 83 ? -5.461 6.295 8.391 1.00 97.31 83 ILE A N 1
ATOM 631 C CA . ILE A 1 83 ? -4.247 6.481 7.600 1.00 97.31 83 ILE A CA 1
ATOM 632 C C . ILE A 1 83 ? -4.145 7.958 7.205 1.00 97.31 83 ILE A C 1
ATOM 634 O O . ILE A 1 83 ? -4.990 8.455 6.453 1.00 97.31 83 ILE A O 1
ATOM 638 N N . PRO A 1 84 ? -3.137 8.697 7.697 1.00 97.62 84 PRO A N 1
ATOM 639 C CA . PRO A 1 84 ? -2.879 10.057 7.245 1.00 97.62 84 PRO A CA 1
ATOM 640 C C . PRO A 1 84 ? -2.550 10.135 5.748 1.00 97.62 84 PRO A C 1
ATOM 642 O O . PRO A 1 84 ? -2.063 9.186 5.135 1.00 97.62 84 PRO A O 1
ATOM 645 N N . LYS A 1 85 ? -2.766 11.314 5.161 1.00 97.56 85 LYS A N 1
ATOM 646 C CA . LYS A 1 85 ? -2.259 11.629 3.821 1.00 97.56 85 LYS A CA 1
ATOM 647 C C . LYS A 1 85 ? -0.730 11.608 3.824 1.00 97.56 85 LYS A C 1
ATOM 649 O O . LYS A 1 85 ? -0.112 12.212 4.697 1.00 97.56 85 LYS A O 1
ATOM 654 N N . GLY A 1 86 ? -0.132 11.006 2.800 1.00 97.06 86 GLY A N 1
ATOM 655 C CA . GLY A 1 86 ? 1.318 10.940 2.624 1.00 97.06 86 GLY A CA 1
ATOM 656 C C . GLY A 1 86 ? 1.986 9.793 3.379 1.00 97.06 86 GLY A C 1
ATOM 657 O O . GLY A 1 86 ? 3.207 9.661 3.295 1.00 97.06 86 GLY A O 1
ATOM 658 N N . THR A 1 87 ? 1.218 8.958 4.084 1.00 97.56 87 THR A N 1
ATOM 659 C CA . THR A 1 87 ? 1.737 7.742 4.716 1.00 97.56 87 THR A CA 1
ATOM 660 C C . THR A 1 87 ? 2.308 6.817 3.652 1.00 97.56 87 THR A C 1
ATOM 662 O O . THR A 1 87 ? 1.659 6.566 2.637 1.00 97.56 87 THR A O 1
ATOM 665 N N . VAL A 1 88 ? 3.524 6.319 3.882 1.00 97.38 88 VAL A N 1
ATOM 666 C CA . VAL A 1 88 ? 4.135 5.275 3.054 1.00 97.38 88 VAL A CA 1
ATOM 667 C C . VAL A 1 88 ? 3.470 3.954 3.415 1.00 97.38 88 VAL A C 1
ATOM 669 O O . VAL A 1 88 ? 3.489 3.569 4.579 1.00 97.38 88 VAL A O 1
ATOM 672 N N . ILE A 1 89 ? 2.863 3.295 2.433 1.00 97.19 89 ILE A N 1
ATOM 673 C CA . ILE A 1 89 ? 2.104 2.047 2.630 1.00 97.19 89 ILE A CA 1
ATOM 674 C C . ILE A 1 89 ? 2.777 0.849 1.960 1.00 97.19 89 ILE A C 1
ATOM 676 O O . ILE A 1 89 ? 2.613 -0.296 2.374 1.00 97.19 89 ILE A O 1
ATOM 680 N N . ALA A 1 90 ? 3.539 1.117 0.906 1.00 96.38 90 ALA A N 1
ATOM 681 C CA . ALA A 1 90 ? 4.175 0.107 0.088 1.00 96.38 90 ALA A CA 1
ATOM 682 C C . ALA A 1 90 ? 5.437 0.671 -0.564 1.00 96.38 90 ALA A C 1
ATOM 684 O O . ALA A 1 90 ? 5.737 1.868 -0.517 1.00 96.38 90 ALA A O 1
ATOM 685 N N . LEU A 1 91 ? 6.156 -0.234 -1.193 1.00 94.31 91 LEU A N 1
ATOM 686 C CA . LEU A 1 91 ? 7.293 -0.032 -2.050 1.00 94.31 91 LEU A CA 1
ATOM 687 C C . LEU A 1 91 ? 6.893 -0.433 -3.471 1.00 94.31 91 LEU A C 1
ATOM 689 O O . LEU A 1 91 ? 6.135 -1.378 -3.667 1.00 94.31 91 LEU A O 1
ATOM 693 N N . PHE A 1 92 ? 7.393 0.295 -4.456 1.00 92.31 92 PHE A N 1
ATOM 694 C CA . PHE A 1 92 ? 7.250 -0.032 -5.863 1.00 92.31 92 PHE A CA 1
ATOM 695 C C . PHE A 1 92 ? 8.496 -0.793 -6.315 1.00 92.31 92 PHE A C 1
ATOM 697 O O . PHE A 1 92 ? 9.618 -0.291 -6.190 1.00 92.31 92 PHE A O 1
ATOM 704 N N . GLU A 1 93 ? 8.282 -2.011 -6.798 1.00 90.44 93 GLU A N 1
ATOM 705 C CA . GLU A 1 93 ? 9.293 -2.884 -7.384 1.00 90.44 93 GLU A CA 1
ATOM 706 C C . GLU A 1 93 ? 9.056 -2.937 -8.901 1.00 90.44 93 GLU A C 1
ATOM 708 O O . GLU A 1 93 ? 8.076 -3.552 -9.328 1.00 90.44 93 GLU A O 1
ATOM 713 N N . PRO A 1 94 ? 9.892 -2.269 -9.714 1.00 87.44 94 PRO A N 1
ATOM 714 C CA . PRO A 1 94 ? 9.732 -2.270 -11.165 1.00 87.44 94 PRO A CA 1
ATOM 715 C C . PRO A 1 94 ? 9.826 -3.689 -11.741 1.00 87.44 94 PRO A C 1
ATOM 717 O O . PRO A 1 94 ? 10.580 -4.519 -11.219 1.00 87.44 94 PRO A O 1
ATOM 720 N N . ILE A 1 95 ? 9.052 -3.984 -12.789 1.00 86.62 95 ILE A N 1
ATOM 721 C CA . ILE A 1 95 ? 9.140 -5.281 -13.468 1.00 86.62 95 ILE A CA 1
ATOM 722 C C . ILE A 1 95 ? 10.184 -5.241 -14.580 1.00 86.62 95 ILE A C 1
ATOM 724 O O . ILE A 1 95 ? 10.169 -4.378 -15.447 1.00 86.62 95 ILE A O 1
ATOM 728 N N . GLN A 1 96 ? 11.060 -6.242 -14.604 1.00 78.88 96 GLN A N 1
ATOM 729 C CA . GLN A 1 96 ? 11.971 -6.416 -15.725 1.00 78.88 96 GLN A CA 1
ATOM 730 C C . GLN A 1 96 ? 11.242 -7.106 -16.880 1.00 78.88 96 GLN A C 1
ATOM 732 O O . GLN A 1 96 ? 10.794 -8.246 -16.744 1.00 78.88 96 GLN A O 1
ATOM 737 N N . GLU A 1 97 ? 11.164 -6.436 -18.026 1.00 74.12 97 GLU A N 1
ATOM 738 C CA . GLU A 1 97 ? 10.721 -7.061 -19.268 1.00 74.12 97 GLU A CA 1
ATOM 739 C C . GLU A 1 97 ? 11.754 -8.112 -19.703 1.00 74.12 97 GLU A C 1
ATOM 741 O O . GLU A 1 97 ? 12.954 -7.836 -19.815 1.00 74.12 97 GLU A O 1
ATOM 746 N N . ILE A 1 98 ? 11.300 -9.348 -19.908 1.00 74.75 98 ILE A N 1
ATOM 747 C CA . ILE A 1 98 ? 12.129 -10.400 -20.492 1.00 74.75 98 ILE A CA 1
ATOM 748 C C . ILE A 1 98 ? 11.961 -10.265 -22.000 1.00 74.75 98 ILE A C 1
ATOM 750 O O . ILE A 1 98 ? 10.859 -10.473 -22.504 1.00 74.75 98 ILE A O 1
ATOM 754 N N . ALA A 1 99 ? 13.038 -9.903 -22.703 1.00 69.38 99 ALA A N 1
ATOM 755 C CA . ALA A 1 99 ? 13.034 -9.847 -24.160 1.00 69.38 99 ALA A CA 1
ATOM 756 C C . ALA A 1 99 ? 12.496 -11.171 -24.725 1.00 69.38 99 ALA A C 1
ATOM 758 O O . ALA A 1 99 ? 12.912 -12.245 -24.281 1.00 69.38 99 ALA A O 1
ATOM 759 N N . GLU A 1 100 ? 11.548 -11.076 -25.660 1.00 62.78 100 GLU A N 1
ATOM 760 C CA . GLU A 1 100 ? 10.916 -12.229 -26.296 1.00 62.78 100 GLU A CA 1
ATOM 761 C C . GLU A 1 100 ? 11.980 -13.225 -26.770 1.00 62.78 100 GLU A C 1
ATOM 763 O O . GLU A 1 100 ? 12.963 -12.863 -27.421 1.00 62.78 100 GLU A O 1
ATOM 768 N N . TYR A 1 101 ? 11.792 -14.494 -26.410 1.00 55.69 101 TYR A N 1
ATOM 769 C CA . TYR A 1 101 ? 12.602 -15.580 -26.937 1.00 55.69 101 TYR A CA 1
ATOM 770 C C . TYR A 1 101 ? 12.330 -15.650 -28.444 1.00 55.69 101 TYR A C 1
ATOM 772 O O . TYR A 1 101 ? 11.209 -15.967 -28.849 1.00 55.69 101 TYR A O 1
ATOM 780 N N . ASP A 1 102 ? 13.324 -15.311 -29.267 1.00 46.44 102 ASP A N 1
ATOM 781 C CA . ASP A 1 102 ? 13.244 -15.447 -30.720 1.00 46.44 102 ASP A CA 1
ATOM 782 C C . ASP A 1 102 ? 12.985 -16.927 -31.029 1.00 46.44 102 ASP A C 1
ATOM 784 O O . ASP A 1 102 ? 13.843 -17.790 -30.847 1.00 46.44 102 ASP A O 1
ATOM 788 N N . SER A 1 103 ? 11.751 -17.248 -31.415 1.00 51.31 103 SER A N 1
ATOM 789 C CA . SER A 1 103 ? 11.272 -18.621 -31.633 1.00 51.31 103 SER A CA 1
ATOM 790 C C . SER A 1 103 ? 11.836 -19.274 -32.906 1.00 51.31 103 SER A C 1
ATOM 792 O O . SER A 1 103 ? 11.257 -20.225 -33.428 1.00 51.31 103 SER A O 1
ATOM 794 N N . ASN A 1 104 ? 12.982 -18.796 -33.395 1.00 52.88 104 ASN A N 1
ATOM 795 C CA . ASN A 1 104 ? 13.631 -19.282 -34.606 1.00 52.88 104 ASN A CA 1
ATOM 796 C C . ASN A 1 104 ? 14.722 -20.342 -34.387 1.00 52.88 104 ASN A C 1
ATOM 798 O O . ASN A 1 104 ? 15.270 -20.812 -35.381 1.00 52.88 104 ASN A O 1
ATOM 802 N N . GLU A 1 105 ? 15.000 -20.803 -33.161 1.00 50.34 105 GLU A N 1
ATOM 803 C CA . GLU A 1 105 ? 15.906 -21.946 -32.952 1.00 50.34 105 GLU A CA 1
ATOM 804 C C . GLU A 1 105 ? 15.339 -22.990 -31.963 1.00 50.34 105 GLU A C 1
ATOM 806 O O . GLU A 1 105 ? 15.141 -22.737 -30.778 1.00 50.34 105 GLU A O 1
ATOM 811 N N . ASP A 1 106 ? 15.082 -24.185 -32.511 1.00 45.72 106 ASP A N 1
ATOM 812 C CA . ASP A 1 106 ? 14.828 -25.486 -31.874 1.00 45.72 106 ASP A CA 1
ATOM 813 C C . ASP A 1 106 ? 13.585 -25.680 -30.986 1.00 45.72 106 ASP A C 1
ATOM 815 O O . ASP A 1 106 ? 13.615 -25.772 -29.757 1.00 45.72 106 ASP A O 1
ATOM 819 N N . SER A 1 107 ? 12.474 -25.982 -31.660 1.00 43.97 107 SER A N 1
ATOM 820 C CA . SER A 1 107 ? 11.332 -26.698 -31.089 1.00 43.97 107 SER A CA 1
ATOM 821 C C . SER A 1 107 ? 11.671 -28.177 -30.818 1.00 43.97 107 SER A C 1
ATOM 823 O O . SER A 1 107 ? 11.194 -29.081 -31.501 1.00 43.97 107 SER A O 1
ATOM 825 N N . THR A 1 108 ? 12.449 -28.457 -29.767 1.00 45.47 108 THR A N 1
ATOM 826 C CA . THR A 1 108 ? 12.508 -29.816 -29.196 1.00 45.47 108 THR A CA 1
ATOM 827 C C . THR A 1 108 ? 11.410 -29.972 -28.143 1.00 45.47 108 THR A C 1
ATOM 829 O O . THR A 1 108 ? 11.573 -29.637 -26.971 1.00 45.47 108 THR A O 1
ATOM 832 N N . VAL A 1 109 ? 10.252 -30.472 -28.575 1.00 42.53 109 VAL A N 1
ATOM 833 C CA . VAL A 1 109 ? 9.124 -30.824 -27.702 1.00 42.53 109 VAL A CA 1
ATOM 834 C C . VAL A 1 109 ? 9.489 -32.063 -26.876 1.00 42.53 109 VAL A C 1
ATOM 836 O O . VAL A 1 109 ? 9.512 -33.174 -27.404 1.00 42.53 109 VAL A O 1
ATOM 839 N N . TYR A 1 110 ? 9.711 -31.908 -25.569 1.00 36.38 110 TYR A N 1
ATOM 840 C CA . TYR A 1 110 ? 9.706 -33.045 -24.646 1.00 36.38 110 TYR A CA 1
ATOM 841 C C . TYR A 1 110 ? 8.267 -33.337 -24.219 1.00 36.38 110 TYR A C 1
ATOM 843 O O . TYR A 1 110 ? 7.647 -32.590 -23.464 1.00 36.38 110 TYR A O 1
ATOM 851 N N . ARG A 1 111 ? 7.722 -34.441 -24.732 1.00 39.72 111 ARG A N 1
ATOM 852 C CA . ARG A 1 111 ? 6.444 -34.999 -24.291 1.00 39.72 111 ARG A CA 1
ATOM 853 C C . ARG A 1 111 ? 6.678 -35.686 -22.943 1.00 39.72 111 ARG A C 1
ATOM 855 O O . ARG A 1 111 ? 7.407 -36.672 -22.887 1.00 39.72 111 ARG A O 1
ATOM 862 N N . VAL A 1 112 ? 6.084 -35.169 -21.870 1.00 40.16 112 VAL A N 1
ATOM 863 C CA . VAL A 1 112 ? 6.016 -35.884 -20.588 1.00 40.16 112 VAL A CA 1
ATOM 864 C C . VAL A 1 112 ? 4.805 -36.815 -20.655 1.00 40.16 112 VAL A C 1
ATOM 866 O O . VAL A 1 112 ? 3.667 -36.346 -20.659 1.00 40.16 112 VAL A O 1
ATOM 869 N N . THR A 1 113 ? 5.063 -38.115 -20.794 1.00 47.53 113 THR A N 1
ATOM 870 C CA . THR A 1 113 ? 4.111 -39.208 -20.510 1.00 47.53 113 THR A CA 1
ATOM 871 C C . THR A 1 113 ? 4.401 -39.796 -19.148 1.00 47.53 113 THR A C 1
ATOM 873 O O . THR A 1 113 ? 5.607 -39.949 -18.851 1.00 47.53 113 THR A O 1
#

Sequence (113 aa):
MTLLKTRLLHLQVCTTEKCEVPAGCEVLVNSKVKGDVAEREGF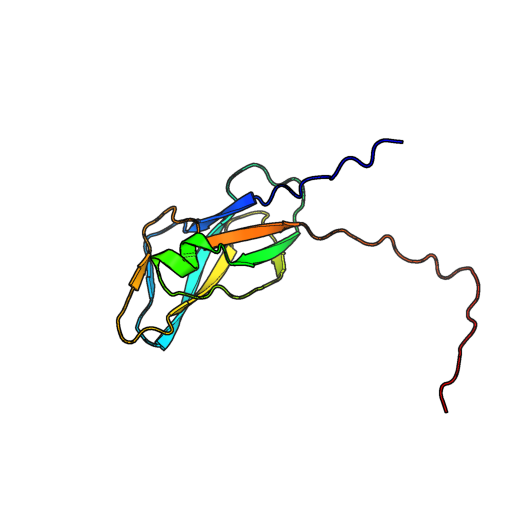LVQDSKFVEQHSMLVARVLVDCGNTFHARILNPNSSAVMIPKGTVIALFEPIQEIAEYDSNEDSTVYRVT

Mean predicted aligned error: 9.55 Å

pLDDT: mean 82.89, std 20.05, range [35.72, 98.38]

Organism: Dreissena polymorpha (NCBI:txid45954)

Solvent-accessible surface area (backbone atoms only — not comparable to full-atom values): 6819 Å² total; per-residue (Å²): 135,83,82,74,77,74,71,79,75,62,36,43,24,23,28,75,45,68,45,78,36,48,44,68,33,72,44,77,39,56,21,32,69,59,73,91,72,91,63,51,45,23,34,38,41,60,31,66,66,36,29,74,75,66,58,41,46,46,60,73,43,83,42,67,58,85,52,75,40,70,46,45,38,35,24,78,40,94,54,66,45,79,44,59,54,60,42,60,51,27,28,39,42,71,63,82,83,74,80,78,78,74,87,85,71,80,93,76,81,80,81,87,129

Radius of gyration: 18.86 Å; Cα contacts (8 Å, |Δi|>4): 2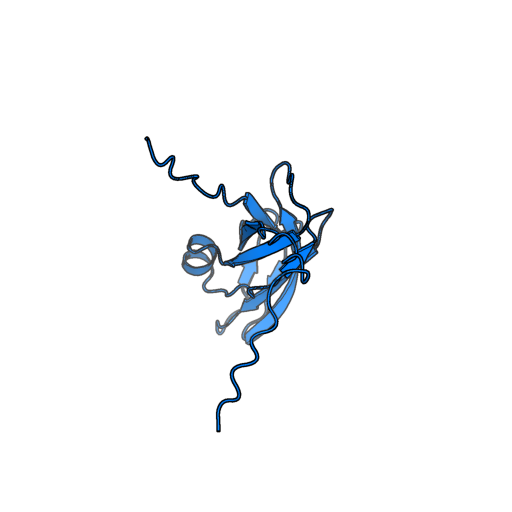22; chains: 1; bounding box: 48×51×50 Å

Secondary structure (DSSP, 8-state):
----------EEEEESS-EEE-TT-EEEEEEEEES--S-SEEEEEE-HHHHHHH--EE---EEE-SS-EEEEEE--SSS-EEE-TT-EEEEEEEPPP-----TTS--------